Protein AF-A0A975BXM1-F1 (afdb_monomer)

Foldseek 3Di:
DDDDDDDDDDDPVVLVVLVVQCVVVVPPDSVRSVVVVVVCVVPPDPVVVPDPPVVVVVVVVVCVVVVVDDDDPDPVRVVVVVVD

Nearest PDB structures (foldseek):
  7vp5-assembly1_B  TM=8.115E-01  e=3.527E+00  Arabidopsis thaliana
  5zkt-assembly1_A  TM=8.154E-01  e=3.789E+00  Oryza sativa Japonica Group
  7vp5-assembly1_A  TM=7.761E-01  e=4.071E+00  Arabidopsis thaliana
  1mnt-assembly1_B  TM=4.956E-01  e=3.283E+00  Lederbergvirus P22

pLDDT: mean 89.22, std 7.28, range [50.34, 96.25]

Radius of gyration: 19.45 Å; Cα contacts (8 Å, |Δi|>4): 21; chains: 1; bounding box: 47×25×48 Å

Secondary structure (DSSP, 8-state):
-PPPPP-----HHHHHHHHHHHHHTT-SSHHHHHHHHHHHHHHS-HHHHT--HHHHHHHHHHHHHTT-----SSHHHHHHHHT-

Mean predicted aligned error: 8.73 Å

Solvent-accessible surface area (backbone atoms only — not comparable to full-atom values): 5349 Å² total; per-residue (Å²): 134,88,85,81,86,86,86,83,89,76,54,70,70,57,52,53,52,45,52,52,52,14,61,77,69,68,42,94,40,69,67,57,31,51,52,51,52,50,53,48,60,73,68,48,59,71,76,61,76,77,48,60,60,68,59,53,49,51,52,49,53,50,38,50,73,72,63,67,67,87,86,64,97,44,74,67,57,47,55,56,57,78,70,109

Sequence (84 aa):
MGTCVLKISLSDDMLEEIDKHKQLRQKQSIEEAVVDLIDYALKFPQYFTNFDWKKAEHEADHEISFGKTESFDMAEDFIADLKK

Organism: NCBI:txid45655

Structure (mmCIF, N/CA/C/O backbone):
data_AF-A0A975BXM1-F1
#
_entry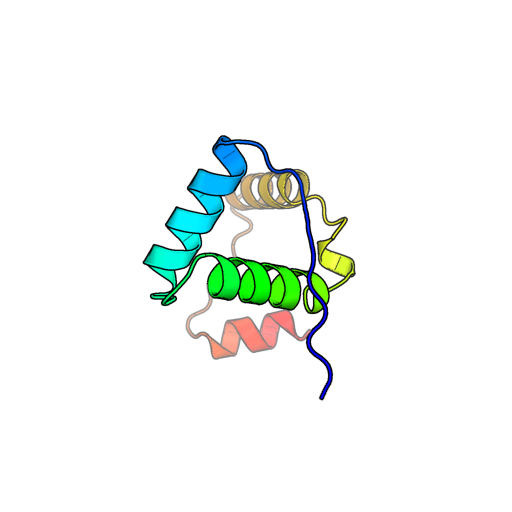.id   AF-A0A975BXM1-F1
#
loop_
_atom_site.group_PDB
_atom_site.id
_atom_site.type_symbol
_atom_site.label_atom_id
_atom_site.label_alt_id
_atom_site.label_comp_id
_atom_site.label_asym_id
_atom_site.label_entity_id
_atom_site.label_seq_id
_atom_site.pdbx_PDB_ins_code
_atom_site.Cartn_x
_atom_site.Cartn_y
_atom_site.Cartn_z
_atom_site.occupancy
_atom_site.B_iso_or_equiv
_atom_site.auth_seq_id
_atom_site.auth_comp_id
_atom_site.auth_asym_id
_atom_site.auth_atom_id
_atom_site.pdbx_PDB_model_num
ATOM 1 N N . MET A 1 1 ? -24.378 -13.171 8.751 1.00 50.34 1 MET A N 1
ATOM 2 C CA . MET A 1 1 ? -22.902 -13.235 8.811 1.00 50.34 1 MET A CA 1
ATOM 3 C C . MET A 1 1 ? -22.483 -12.667 10.154 1.00 50.34 1 MET A C 1
ATOM 5 O O . MET A 1 1 ? -23.045 -11.652 10.543 1.00 50.34 1 MET A O 1
ATOM 9 N N . GLY A 1 2 ? -21.619 -13.357 10.898 1.00 67.25 2 GLY A N 1
ATOM 10 C CA . GLY A 1 2 ? -21.188 -12.894 12.220 1.00 67.25 2 GLY A CA 1
ATOM 11 C C . GLY A 1 2 ? -20.187 -11.749 12.097 1.00 67.25 2 GLY A C 1
ATOM 12 O O . GLY A 1 2 ? -19.276 -11.818 11.279 1.00 67.25 2 GLY A O 1
ATOM 13 N N . THR A 1 3 ? -20.362 -10.699 12.893 1.00 75.94 3 THR A N 1
ATOM 14 C CA . THR A 1 3 ? -19.376 -9.626 13.051 1.00 75.94 3 THR A CA 1
ATOM 15 C C . THR A 1 3 ? -18.366 -10.029 14.122 1.00 75.94 3 THR A C 1
ATOM 17 O O . THR A 1 3 ? -18.746 -10.230 15.276 1.00 75.94 3 THR A O 1
ATOM 20 N N . CYS A 1 4 ? -17.089 -10.138 13.757 1.00 80.56 4 CYS A N 1
ATOM 21 C CA . CYS A 1 4 ? -15.989 -10.279 14.712 1.00 80.56 4 CYS A CA 1
ATOM 22 C C . CYS A 1 4 ? -15.421 -8.898 15.054 1.00 80.56 4 CYS A C 1
ATOM 24 O O . CYS A 1 4 ? -15.239 -8.068 14.167 1.00 80.56 4 CYS A O 1
ATOM 26 N N . VAL A 1 5 ? -15.125 -8.660 16.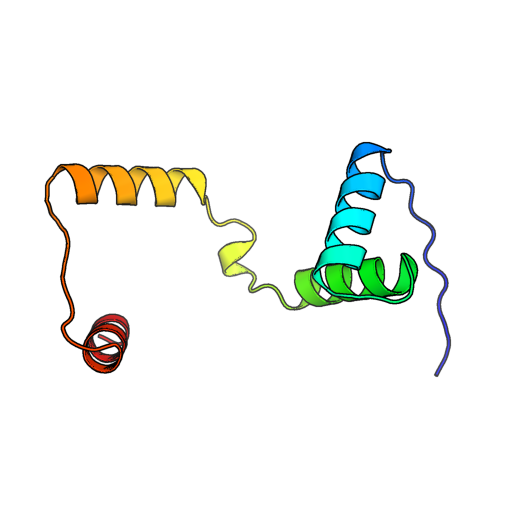334 1.00 87.00 5 VAL A N 1
ATOM 27 C CA . VAL A 1 5 ? -14.494 -7.417 16.802 1.00 87.00 5 VAL A CA 1
ATOM 28 C C . VAL A 1 5 ? -12.995 -7.650 16.948 1.00 87.00 5 VAL A C 1
ATOM 30 O O . VAL A 1 5 ? -12.577 -8.507 17.726 1.00 87.00 5 VAL A O 1
ATOM 33 N N . LEU A 1 6 ? -12.193 -6.873 16.223 1.00 87.06 6 LEU A N 1
ATOM 34 C CA . LEU A 1 6 ? -10.739 -6.853 16.351 1.00 87.06 6 LEU A CA 1
ATOM 35 C C . LEU A 1 6 ? -10.326 -5.696 17.270 1.00 87.06 6 LEU A C 1
ATOM 37 O O . LEU A 1 6 ? -10.741 -4.559 17.062 1.00 87.06 6 LEU A O 1
ATOM 41 N N . LYS A 1 7 ? -9.500 -5.982 18.280 1.00 92.75 7 LYS A N 1
ATOM 42 C CA . LYS A 1 7 ? -8.834 -4.963 19.102 1.00 92.75 7 LYS A CA 1
ATOM 43 C C . LYS A 1 7 ? -7.338 -5.021 18.835 1.00 92.75 7 LYS A C 1
ATOM 45 O O . LYS A 1 7 ? -6.744 -6.089 18.956 1.00 92.75 7 LYS A O 1
ATOM 50 N N . ILE A 1 8 ? -6.753 -3.880 18.497 1.00 89.19 8 ILE A N 1
ATOM 51 C CA . ILE A 1 8 ? -5.325 -3.719 18.217 1.00 89.19 8 ILE A CA 1
ATOM 52 C C . ILE A 1 8 ? -4.802 -2.490 18.951 1.00 89.19 8 ILE A C 1
ATOM 54 O O . ILE A 1 8 ? -5.533 -1.519 19.137 1.00 89.19 8 ILE A O 1
ATOM 58 N N . SER A 1 9 ? -3.539 -2.546 19.357 1.00 93.62 9 SER A N 1
ATOM 59 C CA . SER A 1 9 ? -2.808 -1.384 19.855 1.00 93.62 9 SER A CA 1
ATOM 60 C C . SER A 1 9 ? -1.986 -0.817 18.706 1.00 93.62 9 SER A C 1
ATOM 62 O O . SER A 1 9 ? -1.226 -1.553 18.080 1.00 93.62 9 SER A O 1
ATOM 64 N N . LEU A 1 10 ? -2.146 0.473 18.430 1.00 92.44 10 LEU A N 1
ATOM 65 C CA . LEU A 1 10 ? -1.424 1.202 17.389 1.00 92.44 10 LEU A CA 1
ATOM 66 C C . LEU A 1 10 ? -0.681 2.375 18.029 1.00 92.44 10 LEU A C 1
ATOM 68 O O . LEU A 1 10 ? -1.116 2.882 19.062 1.00 92.44 10 LEU A O 1
ATOM 72 N N . SER A 1 11 ? 0.438 2.782 17.433 1.00 96.00 11 SER A N 1
ATOM 73 C CA . SER A 1 11 ? 1.084 4.048 17.786 1.00 96.00 11 SER A CA 1
ATOM 74 C C . SER A 1 11 ? 0.275 5.231 17.251 1.00 96.00 11 SER A C 1
ATOM 76 O O . SER A 1 11 ? -0.491 5.080 16.296 1.00 96.00 11 SER A O 1
ATOM 78 N N . ASP A 1 12 ? 0.489 6.412 17.831 1.00 94.75 12 ASP A N 1
ATOM 79 C CA . ASP A 1 12 ? -0.157 7.650 17.382 1.00 94.75 12 ASP A CA 1
ATOM 80 C C . ASP A 1 12 ? 0.180 7.956 15.913 1.00 94.75 12 ASP A C 1
ATOM 82 O O . ASP A 1 12 ? -0.724 8.223 15.126 1.00 94.75 12 ASP A O 1
ATOM 86 N N . ASP A 1 13 ? 1.439 7.762 15.502 1.00 96.25 13 ASP A N 1
ATOM 87 C CA . ASP A 1 13 ? 1.873 7.910 14.104 1.00 96.25 13 ASP A CA 1
ATOM 88 C C . ASP A 1 13 ? 1.046 7.040 13.139 1.00 96.25 13 ASP A C 1
ATOM 90 O O . ASP A 1 13 ? 0.660 7.472 12.056 1.00 96.25 13 ASP A O 1
ATOM 94 N N . MET A 1 14 ? 0.730 5.801 13.534 1.00 94.06 14 MET A N 1
ATOM 95 C CA . MET A 1 14 ? -0.072 4.901 12.700 1.00 94.06 14 MET A CA 1
ATOM 96 C C . MET A 1 14 ? -1.533 5.350 12.637 1.00 94.06 14 MET A C 1
ATOM 98 O O . MET A 1 14 ? -2.174 5.187 11.600 1.00 94.06 14 MET A O 1
ATOM 102 N N . LEU A 1 15 ? -2.069 5.925 13.718 1.00 94.88 15 LEU A N 1
ATOM 103 C CA . LEU A 1 15 ? -3.411 6.507 13.712 1.00 94.88 15 LEU A CA 1
ATOM 104 C C . LEU A 1 15 ? -3.486 7.724 12.783 1.00 94.88 15 LEU A C 1
ATOM 106 O O . LEU A 1 15 ? -4.466 7.854 12.049 1.00 94.88 15 LEU A O 1
A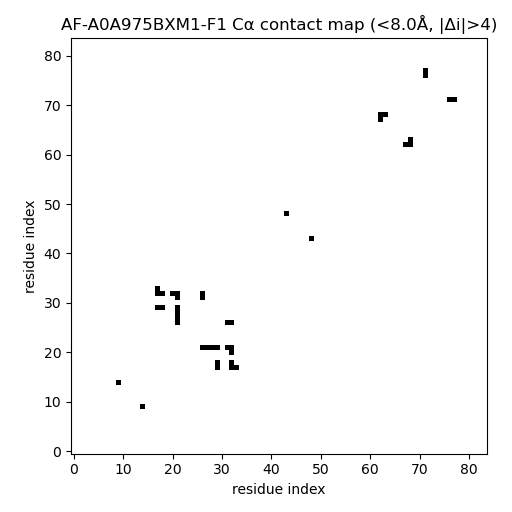TOM 110 N N . GLU A 1 16 ? -2.452 8.568 12.761 1.00 95.69 16 GLU A N 1
ATOM 111 C CA . GLU A 1 16 ? -2.368 9.696 11.828 1.00 95.69 16 GLU A CA 1
ATOM 112 C C . GLU A 1 16 ? -2.351 9.233 10.367 1.00 95.69 16 GLU A C 1
ATOM 114 O O . GLU A 1 16 ? -3.082 9.776 9.538 1.00 95.69 16 GLU A O 1
ATOM 119 N N . GLU A 1 17 ? -1.572 8.201 10.037 1.00 95.50 17 GLU A N 1
ATOM 120 C CA . GLU A 1 17 ? -1.536 7.645 8.678 1.00 95.50 17 GLU A CA 1
ATOM 121 C C . GLU A 1 17 ? -2.876 7.018 8.262 1.00 95.50 17 GLU A C 1
ATOM 123 O O . GLU A 1 17 ? -3.321 7.186 7.123 1.00 95.50 17 GLU A O 1
ATOM 128 N N . ILE A 1 18 ? -3.575 6.351 9.187 1.00 95.69 18 ILE A N 1
ATOM 129 C CA . ILE A 1 18 ? -4.920 5.823 8.924 1.00 95.69 18 ILE A CA 1
ATOM 130 C C . ILE A 1 18 ? -5.913 6.964 8.665 1.00 95.69 18 ILE A C 1
ATOM 132 O O . ILE A 1 18 ? -6.739 6.850 7.754 1.00 95.69 18 ILE A O 1
ATOM 136 N N . ASP A 1 19 ? -5.838 8.071 9.410 1.00 95.19 19 ASP A N 1
ATOM 137 C CA . ASP A 1 19 ? -6.711 9.225 9.171 1.00 95.19 19 ASP A CA 1
ATOM 138 C C . ASP A 1 19 ? -6.403 9.904 7.827 1.00 95.19 19 ASP A C 1
ATOM 140 O O . ASP A 1 19 ? -7.322 10.213 7.065 1.00 95.19 19 ASP A O 1
ATOM 144 N N . LYS A 1 20 ? -5.123 10.031 7.452 1.00 95.56 20 LYS A N 1
ATOM 145 C CA . LYS A 1 20 ? -4.735 10.496 6.108 1.00 95.56 20 LYS A CA 1
ATOM 146 C C . LYS A 1 20 ? -5.317 9.597 5.017 1.00 95.56 20 LYS A C 1
ATOM 148 O O . LYS A 1 20 ? -5.913 10.101 4.064 1.00 95.56 20 LYS A O 1
ATOM 153 N N . HIS A 1 21 ? -5.209 8.272 5.158 1.00 93.94 21 HIS A N 1
ATOM 154 C CA . HIS A 1 21 ? -5.790 7.321 4.201 1.00 93.94 21 HIS A CA 1
ATOM 155 C C . HIS A 1 21 ? -7.312 7.464 4.105 1.00 93.94 21 HIS A C 1
ATOM 157 O O . HIS A 1 21 ? -7.863 7.509 3.001 1.00 93.94 21 HIS A O 1
ATOM 163 N N . LYS A 1 22 ? -7.993 7.604 5.250 1.00 96.06 22 LYS A N 1
ATOM 164 C CA . LYS A 1 22 ? -9.438 7.859 5.325 1.00 96.06 22 LYS A CA 1
ATOM 165 C C . LYS A 1 22 ? -9.819 9.101 4.516 1.00 96.06 22 LYS A C 1
ATOM 167 O O . LYS A 1 22 ? -10.756 9.030 3.721 1.00 96.06 22 LYS A O 1
ATOM 172 N N . GLN A 1 23 ? -9.094 10.210 4.680 1.00 94.88 23 GLN A N 1
ATOM 173 C CA . GLN A 1 23 ? -9.344 11.459 3.953 1.00 94.88 23 GLN A CA 1
ATOM 174 C C . GLN A 1 23 ? -9.104 11.301 2.443 1.00 94.88 23 GLN A C 1
ATOM 176 O O . GLN A 1 23 ? -9.975 11.644 1.642 1.00 94.88 23 GLN A O 1
ATOM 181 N N . LEU A 1 24 ? -7.967 10.718 2.046 1.00 93.69 24 LEU A N 1
ATOM 182 C CA . LEU A 1 24 ? -7.596 10.514 0.638 1.00 93.69 24 LEU A CA 1
ATOM 183 C C . LEU A 1 24 ? -8.587 9.619 -0.114 1.00 93.69 24 LEU A C 1
ATOM 185 O O . LEU A 1 24 ? -8.888 9.854 -1.283 1.00 93.69 24 LEU A O 1
ATOM 189 N N . ARG A 1 25 ? -9.101 8.585 0.557 1.00 91.88 25 ARG A N 1
ATOM 190 C CA . ARG A 1 25 ? -10.071 7.633 0.000 1.00 91.88 25 ARG A CA 1
ATOM 191 C C . ARG A 1 25 ? -11.528 7.997 0.296 1.00 91.88 25 ARG A C 1
ATOM 193 O O . ARG A 1 25 ? -12.409 7.221 -0.066 1.00 91.88 25 ARG A O 1
ATOM 200 N N . GLN A 1 26 ? -11.777 9.140 0.941 1.00 94.00 26 GLN A N 1
ATOM 201 C CA . GLN A 1 26 ? -13.109 9.627 1.323 1.00 94.00 26 GLN A CA 1
ATOM 202 C C . GLN A 1 26 ? -13.939 8.586 2.102 1.00 94.00 26 GLN A C 1
ATOM 204 O O . GLN A 1 26 ? -15.137 8.420 1.871 1.00 94.00 26 GLN A O 1
ATOM 209 N N . LYS A 1 27 ? -13.296 7.851 3.017 1.00 93.31 27 LYS A N 1
ATOM 210 C CA . LYS A 1 27 ? -13.963 6.854 3.870 1.00 93.31 27 LYS A CA 1
ATOM 211 C C . LYS A 1 27 ? -14.737 7.543 4.995 1.00 93.31 27 LYS A C 1
ATOM 213 O O . LYS A 1 27 ? -14.323 8.589 5.501 1.00 93.31 27 LYS A O 1
ATOM 218 N N . GLN A 1 28 ? -15.851 6.951 5.417 1.00 92.50 28 GLN A N 1
ATOM 219 C CA . GLN A 1 28 ? -16.748 7.577 6.391 1.00 92.50 28 GLN A CA 1
ATOM 220 C C . GLN A 1 28 ? -16.217 7.444 7.822 1.00 92.50 28 GLN A C 1
ATOM 222 O O . GLN A 1 28 ? -16.423 8.339 8.646 1.00 92.50 28 GLN A O 1
ATOM 227 N N . SER A 1 29 ? -15.461 6.382 8.115 1.00 93.94 29 SER A N 1
ATOM 228 C CA . SER A 1 29 ? -14.926 6.122 9.453 1.00 93.94 29 SER A CA 1
ATOM 229 C C . SER A 1 29 ? -13.489 5.585 9.445 1.00 93.94 29 SER A C 1
ATOM 231 O O . SER A 1 29 ? -12.948 5.211 8.403 1.00 93.94 29 SER A O 1
ATOM 233 N N . ILE A 1 30 ? -12.854 5.579 10.624 1.00 91.69 30 ILE A N 1
ATOM 234 C CA . ILE A 1 30 ? -11.522 4.982 10.815 1.00 91.69 30 ILE A CA 1
ATOM 235 C C . ILE A 1 30 ? -11.604 3.466 10.619 1.00 91.69 30 ILE A C 1
ATOM 237 O O . ILE A 1 30 ? -10.728 2.878 9.999 1.00 91.69 30 ILE A O 1
ATOM 241 N N . GLU A 1 31 ? -12.675 2.830 11.090 1.00 92.06 31 GLU A N 1
ATOM 242 C CA . GLU A 1 31 ? -12.910 1.395 10.936 1.00 92.06 31 GLU A CA 1
ATOM 243 C C . GLU A 1 31 ? -12.996 0.996 9.462 1.00 92.06 31 GLU A C 1
ATOM 245 O O . GLU A 1 31 ? -12.373 0.015 9.063 1.00 92.06 31 GLU A O 1
ATOM 250 N N . GLU A 1 32 ? -13.703 1.772 8.634 1.00 93.38 32 GLU A N 1
ATOM 251 C CA . GLU A 1 32 ? -13.735 1.543 7.186 1.00 93.38 32 GLU A CA 1
ATOM 252 C C . GLU A 1 32 ? -12.349 1.671 6.552 1.00 93.38 32 GLU A C 1
ATOM 254 O O . GLU A 1 32 ? -11.993 0.867 5.691 1.00 93.38 32 GLU A O 1
ATOM 259 N N . ALA A 1 33 ? -11.553 2.655 6.980 1.00 94.56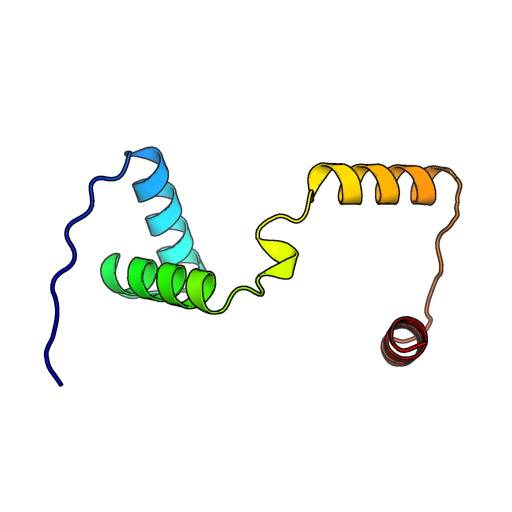 33 ALA A N 1
ATOM 260 C CA . ALA A 1 33 ? -10.184 2.825 6.504 1.00 94.56 33 ALA A CA 1
ATOM 261 C C . ALA A 1 33 ? -9.280 1.656 6.933 1.00 94.56 33 ALA A C 1
ATOM 263 O O . ALA A 1 33 ? -8.513 1.150 6.120 1.00 94.56 33 ALA A O 1
ATOM 264 N N . VAL A 1 34 ? -9.411 1.171 8.171 1.00 94.12 34 VAL A N 1
ATOM 265 C CA . VAL A 1 34 ? -8.671 0.001 8.670 1.00 94.12 34 VAL A CA 1
ATOM 266 C C . VAL A 1 34 ? -9.055 -1.261 7.902 1.00 94.12 34 VAL A C 1
ATOM 268 O O . VAL A 1 34 ? -8.175 -2.015 7.497 1.00 94.12 34 VAL A O 1
ATOM 271 N N . VAL A 1 35 ? -10.348 -1.494 7.659 1.00 93.25 35 VAL A N 1
ATOM 272 C CA . VAL A 1 35 ? -10.808 -2.645 6.867 1.00 93.25 35 VAL A CA 1
ATOM 273 C C . VAL A 1 35 ? -10.268 -2.575 5.437 1.00 93.25 35 VAL A C 1
ATOM 275 O O . VAL A 1 35 ? -9.794 -3.587 4.929 1.00 93.25 35 VAL A O 1
ATOM 278 N N . ASP A 1 36 ? -10.286 -1.396 4.810 1.00 93.31 36 ASP A N 1
ATOM 279 C CA . ASP A 1 36 ? -9.736 -1.167 3.466 1.00 93.31 36 ASP A CA 1
ATOM 280 C C . ASP A 1 36 ? -8.228 -1.458 3.404 1.00 93.31 36 ASP A C 1
ATOM 282 O O . ASP A 1 36 ? -7.766 -2.147 2.497 1.00 93.31 36 ASP A O 1
ATOM 286 N N . LEU A 1 37 ? -7.464 -1.003 4.402 1.00 93.19 37 LEU A N 1
ATOM 287 C CA . LEU A 1 37 ? -6.025 -1.260 4.503 1.00 93.19 37 LEU A CA 1
ATOM 288 C C . LEU A 1 37 ? -5.714 -2.746 4.726 1.00 93.19 37 LEU A C 1
ATOM 290 O O . LEU A 1 37 ? -4.794 -3.278 4.105 1.00 93.19 37 LEU A O 1
ATOM 294 N N . ILE A 1 38 ? -6.480 -3.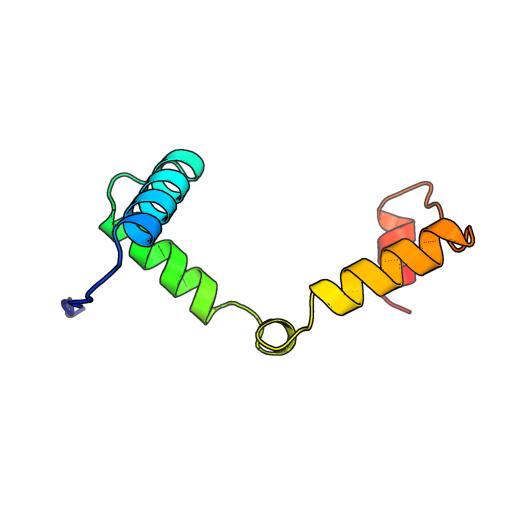431 5.581 1.00 92.06 38 ILE A N 1
ATOM 295 C CA . ILE A 1 38 ? -6.323 -4.873 5.812 1.00 92.06 38 ILE A CA 1
ATOM 296 C C . ILE A 1 38 ? -6.660 -5.656 4.539 1.00 92.06 38 ILE A C 1
ATOM 298 O O . ILE A 1 38 ? -5.902 -6.543 4.154 1.00 92.06 38 ILE A O 1
ATOM 302 N N . ASP A 1 39 ? -7.764 -5.328 3.864 1.00 92.69 39 ASP A N 1
ATOM 303 C CA . ASP A 1 39 ? -8.154 -5.971 2.606 1.00 92.69 39 ASP A CA 1
ATOM 304 C C . ASP A 1 39 ? -7.090 -5.764 1.519 1.00 92.69 39 ASP A C 1
ATOM 306 O O . ASP A 1 39 ? -6.703 -6.717 0.839 1.00 92.69 39 ASP A O 1
ATOM 310 N N . TYR A 1 40 ? -6.548 -4.547 1.414 1.00 89.94 40 TYR A N 1
ATOM 311 C CA . TYR A 1 40 ? -5.434 -4.248 0.520 1.00 89.94 40 TYR A CA 1
ATOM 312 C C . TYR A 1 40 ? -4.201 -5.096 0.846 1.00 89.94 40 TYR A C 1
ATOM 314 O O . TYR A 1 40 ? -3.648 -5.736 -0.046 1.00 89.94 40 TYR A O 1
ATOM 322 N N . ALA A 1 41 ? -3.799 -5.163 2.119 1.00 88.56 41 ALA A N 1
ATO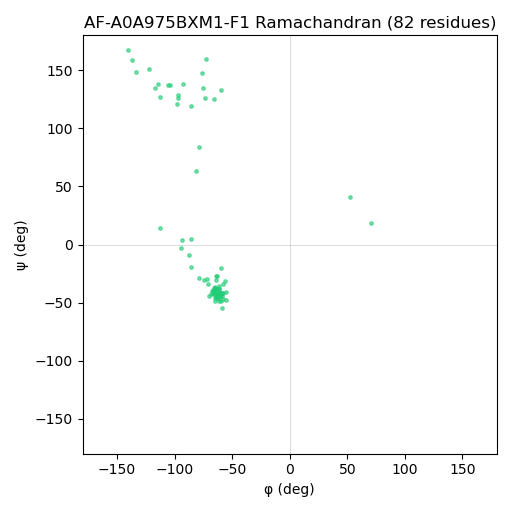M 323 C CA . ALA A 1 41 ? -2.648 -5.950 2.551 1.00 88.56 41 ALA A CA 1
ATOM 324 C C . ALA A 1 41 ? -2.823 -7.454 2.273 1.00 88.56 41 ALA A C 1
ATOM 326 O O . ALA A 1 41 ? -1.873 -8.116 1.863 1.00 88.56 41 ALA A O 1
ATOM 327 N N . LEU A 1 42 ? -4.035 -7.993 2.445 1.00 88.81 42 LEU A N 1
ATOM 328 C CA . LEU A 1 42 ? -4.340 -9.403 2.174 1.00 88.81 42 LEU A CA 1
ATOM 329 C C . LEU A 1 42 ? -4.372 -9.738 0.678 1.00 88.81 42 LEU A C 1
ATOM 331 O O . LEU A 1 42 ? -4.083 -10.872 0.298 1.00 88.81 42 LEU A O 1
ATOM 335 N N . LYS A 1 43 ? -4.731 -8.770 -0.169 1.00 89.12 43 LYS A N 1
ATOM 336 C CA . LYS A 1 43 ? -4.729 -8.911 -1.634 1.00 89.12 43 LYS A CA 1
ATOM 337 C C . LYS A 1 43 ? -3.386 -8.564 -2.263 1.00 89.12 43 LYS A C 1
ATOM 339 O O . LYS A 1 43 ? -3.203 -8.791 -3.459 1.00 89.12 43 LYS A O 1
ATOM 344 N N . PHE A 1 44 ? -2.462 -8.009 -1.483 1.00 84.56 44 PHE A N 1
ATOM 345 C CA . PHE A 1 44 ? -1.162 -7.610 -1.979 1.00 84.56 44 PHE A CA 1
ATOM 346 C C . PHE A 1 44 ? -0.363 -8.849 -2.412 1.00 84.56 44 PHE A C 1
ATOM 348 O O . PHE A 1 44 ? -0.210 -9.789 -1.626 1.00 84.56 44 PHE A O 1
ATOM 355 N N . PRO A 1 45 ? 0.137 -8.899 -3.658 1.00 85.12 45 PRO A N 1
ATOM 356 C CA . PRO A 1 45 ? 0.857 -10.068 -4.135 1.00 85.12 45 PRO A CA 1
ATOM 357 C C . PRO A 1 45 ? 2.101 -10.382 -3.294 1.00 85.12 45 PRO A C 1
ATOM 359 O O . PRO A 1 45 ? 2.932 -9.509 -3.049 1.00 85.12 45 PRO A O 1
ATOM 362 N N . GLN A 1 46 ? 2.273 -11.655 -2.917 1.00 79.75 46 GLN A N 1
ATOM 363 C CA . GLN A 1 46 ? 3.371 -12.102 -2.043 1.00 79.75 46 GLN A CA 1
ATOM 364 C C . GLN A 1 46 ? 4.765 -11.741 -2.565 1.00 79.75 46 GLN A C 1
ATOM 366 O O . GLN A 1 46 ? 5.678 -11.505 -1.775 1.00 79.75 46 GLN A O 1
ATOM 371 N N . TYR A 1 47 ? 4.937 -11.685 -3.889 1.00 79.12 47 TYR A N 1
ATOM 372 C CA . TYR A 1 47 ? 6.220 -11.332 -4.491 1.00 79.12 47 TYR A CA 1
ATOM 373 C C . TYR A 1 47 ? 6.660 -9.907 -4.131 1.00 79.12 47 TYR A C 1
ATOM 375 O O . TYR A 1 47 ? 7.857 -9.658 -4.049 1.00 79.12 47 TYR A O 1
ATOM 383 N N . PHE A 1 48 ? 5.717 -8.999 -3.854 1.00 81.12 48 PHE A N 1
ATOM 384 C CA . PHE A 1 48 ? 6.016 -7.635 -3.430 1.00 81.12 48 PHE A CA 1
ATOM 385 C C . PHE A 1 48 ? 6.238 -7.490 -1.921 1.00 81.12 48 PHE A C 1
ATOM 387 O O . PHE A 1 48 ? 6.849 -6.514 -1.494 1.00 81.12 48 PHE A O 1
ATOM 394 N N . THR A 1 49 ? 5.770 -8.438 -1.103 1.00 77.56 49 THR A N 1
ATOM 395 C CA . THR A 1 49 ? 5.894 -8.374 0.365 1.00 77.56 49 THR A CA 1
ATOM 396 C C . THR A 1 49 ? 7.352 -8.358 0.824 1.00 77.56 49 THR A C 1
ATOM 398 O O . THR A 1 49 ? 7.683 -7.671 1.783 1.00 77.56 49 THR A O 1
ATOM 401 N N . ASN A 1 50 ? 8.223 -9.082 0.118 1.00 81.88 50 ASN A N 1
ATOM 402 C CA . ASN A 1 50 ? 9.661 -9.144 0.400 1.00 81.88 50 ASN A CA 1
ATOM 403 C C . ASN A 1 50 ? 10.499 -8.487 -0.701 1.00 81.88 50 ASN A C 1
ATOM 405 O O . ASN A 1 50 ? 11.701 -8.733 -0.793 1.00 81.88 50 ASN A O 1
ATOM 409 N N . PHE A 1 51 ? 9.864 -7.709 -1.575 1.00 85.12 51 PHE A N 1
ATOM 410 C CA . PHE A 1 51 ? 10.578 -7.041 -2.646 1.00 85.12 51 PHE A CA 1
ATOM 411 C C . PHE A 1 51 ? 11.376 -5.875 -2.069 1.00 85.12 51 PHE A C 1
ATOM 413 O O . PHE A 1 51 ? 10.832 -5.017 -1.371 1.00 85.12 51 PHE A O 1
ATOM 420 N N . ASP A 1 52 ? 12.676 -5.852 -2.346 1.00 88.56 52 ASP A N 1
ATOM 421 C CA . ASP A 1 52 ? 13.540 -4.762 -1.916 1.00 88.56 52 ASP A CA 1
ATOM 422 C C . ASP A 1 52 ? 13.358 -3.567 -2.854 1.00 88.56 52 ASP A C 1
ATOM 424 O O . ASP A 1 52 ? 14.097 -3.374 -3.821 1.00 88.56 52 ASP A O 1
ATOM 428 N N . TRP A 1 53 ? 12.334 -2.770 -2.560 1.00 88.19 53 TRP A N 1
ATOM 429 C CA . TRP A 1 53 ? 12.009 -1.565 -3.316 1.00 88.19 53 TRP A CA 1
ATOM 430 C C . TRP A 1 53 ? 13.162 -0.566 -3.353 1.00 88.19 53 TRP A C 1
ATOM 432 O O . TRP A 1 53 ? 13.360 0.072 -4.379 1.00 88.19 53 TRP A O 1
ATOM 442 N N . LYS A 1 54 ? 13.965 -0.472 -2.285 1.00 90.88 54 LYS A N 1
ATOM 443 C CA . LYS A 1 54 ? 15.119 0.437 -2.250 1.00 90.88 54 LYS A CA 1
ATOM 444 C C . LYS A 1 54 ? 16.204 -0.016 -3.213 1.00 90.88 54 LYS A C 1
ATOM 446 O O . LYS A 1 54 ? 16.785 0.809 -3.909 1.00 90.88 54 LYS A O 1
ATOM 451 N N . LYS A 1 55 ? 16.483 -1.322 -3.257 1.00 92.69 55 LYS A N 1
ATOM 452 C CA . LYS A 1 55 ? 17.433 -1.881 -4.221 1.00 92.69 55 LYS A CA 1
ATOM 453 C C . LYS A 1 55 ? 16.940 -1.689 -5.651 1.00 92.69 55 LYS A C 1
ATOM 455 O O . LYS A 1 55 ? 17.719 -1.250 -6.485 1.00 92.69 55 LYS A O 1
ATOM 460 N N . ALA A 1 56 ? 15.664 -1.972 -5.912 1.00 91.06 56 ALA A N 1
ATOM 461 C CA . ALA A 1 56 ? 15.077 -1.808 -7.238 1.00 91.06 56 ALA A CA 1
ATOM 462 C C . ALA A 1 56 ? 15.094 -0.345 -7.711 1.00 91.06 56 ALA A C 1
ATOM 464 O O . ALA A 1 56 ? 15.454 -0.079 -8.853 1.00 91.06 56 ALA A O 1
ATOM 465 N N . GLU A 1 57 ? 14.760 0.600 -6.829 1.00 91.62 57 GLU A N 1
ATOM 466 C CA . GLU A 1 57 ? 14.835 2.037 -7.110 1.00 91.62 57 GLU A CA 1
ATOM 467 C C . GLU A 1 57 ? 16.278 2.468 -7.394 1.00 91.62 57 GLU A C 1
ATOM 469 O O . GLU A 1 57 ? 16.544 3.109 -8.405 1.00 91.62 57 GLU A O 1
ATOM 474 N N . HIS A 1 58 ? 17.236 2.022 -6.576 1.00 94.75 58 HIS A N 1
ATOM 475 C CA . HIS A 1 58 ? 18.646 2.335 -6.791 1.00 94.75 58 HIS A CA 1
ATOM 476 C C . HIS A 1 58 ? 19.196 1.767 -8.108 1.00 94.75 58 HIS A C 1
ATOM 478 O O . HIS A 1 58 ? 19.968 2.433 -8.797 1.00 94.75 58 HIS A O 1
ATOM 484 N N . GLU A 1 59 ? 18.812 0.539 -8.465 1.00 93.69 59 GLU A N 1
ATOM 485 C CA . GLU A 1 59 ? 19.187 -0.080 -9.738 1.00 93.69 59 GLU A CA 1
ATOM 486 C C . GLU A 1 59 ? 18.590 0.685 -10.923 1.00 93.69 59 GLU A C 1
ATOM 488 O O . GLU A 1 59 ? 19.313 0.977 -11.877 1.00 93.69 59 GLU A O 1
ATOM 493 N N . ALA A 1 60 ? 17.316 1.076 -10.837 1.00 91.56 60 ALA A N 1
ATOM 494 C CA . ALA A 1 60 ? 16.658 1.876 -11.863 1.00 91.56 60 ALA A CA 1
ATOM 495 C C . ALA A 1 60 ? 17.334 3.246 -12.038 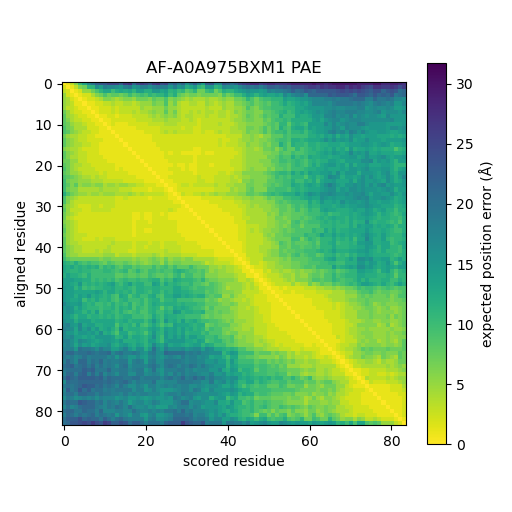1.00 91.56 60 ALA A C 1
ATOM 497 O O . ALA A 1 60 ? 17.697 3.609 -13.156 1.00 91.56 60 ALA A O 1
ATOM 498 N N . ASP A 1 61 ? 17.584 3.973 -10.946 1.00 93.31 61 ASP A N 1
ATOM 499 C CA . ASP A 1 61 ? 18.284 5.263 -10.971 1.00 93.31 61 ASP A CA 1
ATOM 500 C C . ASP A 1 61 ? 19.680 5.144 -11.588 1.00 93.31 61 ASP A C 1
ATOM 502 O O . ASP A 1 61 ? 20.097 5.983 -12.395 1.00 93.31 61 ASP A O 1
ATO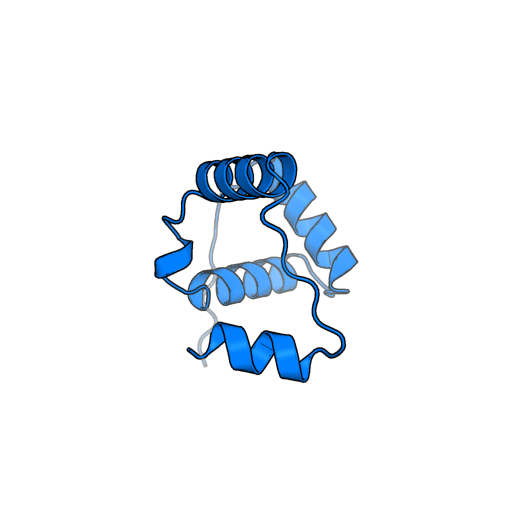M 506 N N . HIS A 1 62 ? 20.406 4.077 -11.241 1.00 94.25 62 HIS A N 1
ATOM 507 C CA . HIS A 1 62 ? 21.697 3.778 -11.838 1.00 94.25 62 HIS A CA 1
ATOM 508 C C . HIS A 1 62 ? 21.553 3.606 -13.356 1.00 94.25 62 HIS A C 1
ATOM 510 O O . HIS A 1 62 ? 22.217 4.319 -14.104 1.00 94.25 62 HIS A O 1
ATOM 516 N N . GLU A 1 63 ? 20.669 2.734 -13.844 1.00 92.12 63 GLU A N 1
ATOM 517 C CA . GLU A 1 63 ? 20.482 2.514 -15.287 1.00 92.12 63 GLU A CA 1
ATOM 518 C C . GLU A 1 63 ? 20.064 3.785 -16.044 1.00 92.12 63 GLU A C 1
ATOM 520 O O . GLU A 1 63 ? 20.635 4.085 -17.100 1.00 92.12 63 GLU A O 1
ATOM 525 N N . ILE A 1 64 ? 19.163 4.582 -15.462 1.00 90.81 64 ILE A N 1
ATOM 526 C CA . ILE A 1 64 ? 18.748 5.882 -16.003 1.00 90.81 64 ILE A CA 1
ATOM 527 C C . ILE A 1 64 ? 19.955 6.818 -16.138 1.00 90.81 64 ILE A C 1
ATOM 529 O O . ILE A 1 64 ? 20.130 7.450 -17.181 1.00 90.81 64 ILE A O 1
ATOM 533 N N . SER A 1 65 ? 20.832 6.879 -15.129 1.00 93.06 65 SER A N 1
ATOM 534 C CA . SER A 1 65 ? 22.033 7.728 -15.162 1.00 93.06 65 SER A CA 1
ATOM 535 C C . SER A 1 65 ? 23.039 7.332 -16.253 1.00 93.06 65 SER A C 1
ATOM 537 O O . SER A 1 65 ? 23.756 8.189 -16.770 1.00 93.06 65 SER A O 1
ATOM 539 N N . PHE A 1 66 ? 23.053 6.056 -16.656 1.00 91.31 66 PHE A N 1
ATOM 540 C CA . PHE A 1 66 ? 23.847 5.553 -17.784 1.00 91.31 66 PHE A CA 1
ATOM 541 C C . PHE A 1 66 ? 23.145 5.711 -19.141 1.00 91.31 66 PHE A C 1
ATOM 543 O O . PHE A 1 66 ? 23.671 5.254 -20.156 1.00 91.31 66 PHE A O 1
ATOM 550 N N . GLY A 1 67 ? 21.974 6.354 -19.178 1.00 89.94 67 GLY A N 1
ATOM 551 C CA . GLY A 1 67 ? 21.197 6.560 -20.398 1.00 89.94 67 GLY A CA 1
ATOM 552 C C . GLY A 1 67 ? 20.569 5.279 -20.944 1.00 89.94 67 GLY A C 1
ATOM 553 O O . GLY A 1 67 ? 20.198 5.241 -22.115 1.00 89.94 67 GLY A O 1
ATOM 554 N N . LYS A 1 68 ? 20.451 4.226 -20.123 1.00 86.75 68 LYS A N 1
ATOM 555 C CA . LYS A 1 68 ? 19.722 3.003 -20.480 1.00 86.75 68 LYS A CA 1
ATOM 556 C C . LYS A 1 68 ? 18.225 3.206 -20.262 1.00 86.75 68 LYS A C 1
ATOM 558 O O . LYS A 1 68 ? 17.609 2.576 -19.408 1.00 86.75 68 LYS A O 1
ATOM 563 N N . THR A 1 69 ? 17.654 4.137 -21.007 1.00 86.38 69 THR A N 1
ATOM 564 C CA . THR A 1 69 ? 16.223 4.415 -20.986 1.00 86.38 69 THR A CA 1
ATOM 565 C C . THR A 1 69 ? 15.624 4.073 -22.338 1.00 86.38 69 THR A C 1
ATOM 567 O O . THR A 1 69 ? 16.201 4.371 -23.383 1.00 86.38 69 THR A O 1
ATOM 570 N N . GLU A 1 70 ? 14.454 3.444 -22.317 1.00 86.06 70 GLU A N 1
ATOM 571 C CA . GLU A 1 70 ? 13.650 3.228 -23.514 1.00 86.06 70 GLU A CA 1
ATOM 572 C C . GLU A 1 70 ? 12.474 4.199 -23.516 1.00 86.06 70 GLU A C 1
ATOM 574 O O . GLU A 1 70 ? 11.838 4.452 -22.490 1.00 86.06 70 GLU A O 1
ATOM 579 N N . SER A 1 71 ? 12.211 4.779 -24.682 1.00 87.00 71 SER A N 1
ATOM 580 C CA . SER A 1 71 ? 11.053 5.630 -24.921 1.00 87.00 71 SER A CA 1
ATOM 581 C C . SER A 1 71 ? 10.039 4.873 -25.758 1.00 87.00 71 SER A C 1
ATOM 583 O O . SER A 1 71 ? 10.400 4.252 -26.757 1.00 87.00 71 SER A O 1
ATOM 585 N N . PHE A 1 72 ? 8.773 4.996 -25.386 1.00 90.3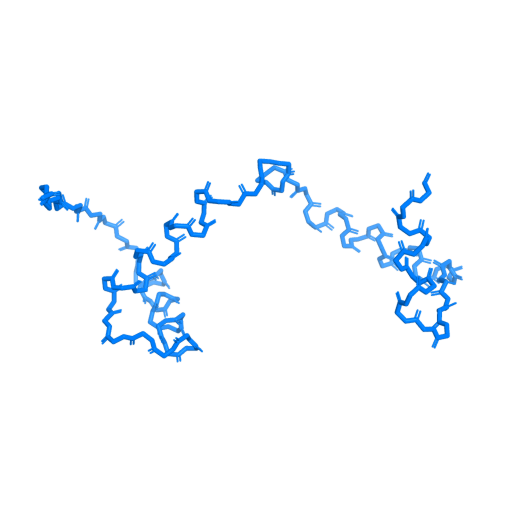8 72 PHE A N 1
ATOM 586 C CA . PHE A 1 72 ? 7.657 4.407 -26.108 1.00 90.38 72 PHE A CA 1
ATOM 587 C C . PHE A 1 72 ? 6.767 5.529 -26.628 1.00 90.38 72 PHE A C 1
ATOM 589 O O . PHE A 1 72 ? 6.469 6.473 -25.892 1.00 90.38 72 PHE A O 1
ATOM 596 N N . ASP A 1 73 ? 6.352 5.424 -27.887 1.00 89.44 73 ASP A N 1
ATOM 597 C CA . ASP A 1 73 ? 5.476 6.416 -28.511 1.00 89.44 73 ASP A CA 1
ATOM 598 C C . ASP A 1 73 ? 4.035 6.275 -28.000 1.00 89.44 73 ASP A C 1
ATOM 600 O O . ASP A 1 73 ? 3.308 7.266 -27.888 1.00 89.44 73 ASP A O 1
ATOM 604 N N . MET A 1 74 ? 3.625 5.049 -27.647 1.00 92.75 74 MET A N 1
ATOM 605 C CA . MET A 1 74 ? 2.301 4.743 -27.109 1.00 92.75 74 MET A CA 1
ATOM 606 C C . MET A 1 74 ? 2.357 3.761 -25.931 1.00 92.75 74 MET A C 1
ATOM 608 O O . MET A 1 74 ? 3.301 2.988 -25.759 1.00 92.75 74 MET A O 1
ATOM 612 N N . ALA A 1 75 ? 1.300 3.761 -25.114 1.00 87.31 75 ALA A N 1
ATOM 613 C CA . ALA A 1 75 ? 1.178 2.840 -23.984 1.00 87.31 75 ALA A CA 1
ATOM 614 C C . ALA A 1 75 ? 1.104 1.371 -24.441 1.00 87.31 75 ALA A C 1
ATOM 616 O O . ALA A 1 75 ? 1.566 0.474 -23.738 1.00 87.31 75 ALA A O 1
ATOM 617 N N . GLU A 1 76 ? 0.547 1.116 -25.625 1.00 92.12 76 GLU A N 1
ATOM 618 C CA . GLU A 1 76 ? 0.471 -0.205 -26.242 1.00 92.12 76 GLU A CA 1
ATOM 619 C C . GLU A 1 76 ? 1.860 -0.779 -26.548 1.00 92.12 76 GLU A C 1
ATOM 621 O O . GLU A 1 76 ? 2.080 -1.971 -26.323 1.00 92.12 76 GLU A O 1
ATOM 626 N N . ASP A 1 77 ? 2.796 0.064 -26.995 1.00 89.31 77 ASP A N 1
ATOM 627 C CA . ASP A 1 77 ? 4.171 -0.337 -27.313 1.00 89.31 77 ASP A CA 1
ATOM 628 C C . ASP A 1 77 ? 4.911 -0.771 -26.044 1.00 89.31 77 ASP A C 1
ATOM 630 O O . ASP A 1 77 ? 5.553 -1.821 -26.015 1.00 89.31 77 ASP A O 1
ATOM 634 N N . PHE A 1 78 ? 4.725 -0.017 -24.959 1.00 87.50 78 PHE A N 1
ATOM 635 C CA . PHE A 1 78 ? 5.259 -0.357 -23.642 1.00 87.50 78 PHE A CA 1
ATOM 636 C C . PHE A 1 78 ? 4.693 -1.684 -23.112 1.00 87.50 78 PHE A C 1
ATOM 638 O O . PHE A 1 78 ? 5.433 -2.550 -22.647 1.00 87.50 78 PHE A O 1
ATOM 645 N N . ILE A 1 79 ? 3.373 -1.886 -23.210 1.00 88.56 79 ILE A N 1
ATOM 646 C CA . ILE A 1 79 ? 2.727 -3.128 -22.753 1.00 88.56 79 ILE A CA 1
ATOM 647 C C . ILE A 1 79 ? 3.192 -4.334 -23.577 1.00 88.56 79 ILE A C 1
ATOM 649 O O . ILE A 1 79 ? 3.303 -5.435 -23.033 1.00 88.56 79 ILE A O 1
ATOM 653 N N . ALA A 1 80 ? 3.413 -4.163 -24.882 1.00 89.56 80 ALA A N 1
ATOM 654 C CA . ALA A 1 80 ? 3.923 -5.224 -25.740 1.00 89.56 80 ALA A CA 1
ATOM 655 C C . ALA A 1 80 ? 5.354 -5.620 -25.358 1.00 89.56 80 ALA A C 1
ATOM 657 O O . ALA A 1 80 ? 5.672 -6.809 -25.377 1.00 89.56 80 ALA A O 1
ATOM 658 N N . ASP A 1 81 ? 6.187 -4.651 -24.978 1.00 87.56 81 ASP A N 1
ATOM 659 C CA . ASP A 1 81 ? 7.557 -4.911 -24.551 1.00 87.56 81 ASP A CA 1
ATOM 660 C C . ASP A 1 81 ? 7.628 -5.629 -23.193 1.00 87.56 81 ASP A C 1
ATOM 662 O O . ASP A 1 81 ? 8.274 -6.667 -23.088 1.00 87.56 81 ASP A O 1
ATOM 666 N N . LEU A 1 82 ? 6.829 -5.200 -22.207 1.00 83.94 82 LEU A N 1
ATOM 667 C CA . LEU A 1 82 ? 6.728 -5.859 -20.892 1.00 83.94 82 LEU A CA 1
ATOM 668 C C . LEU A 1 82 ? 6.272 -7.329 -20.939 1.00 83.94 82 LEU A C 1
ATOM 670 O O . LEU A 1 82 ? 6.421 -8.054 -19.956 1.00 83.94 82 LEU A O 1
ATOM 674 N N . LYS A 1 83 ? 5.628 -7.749 -22.032 1.00 82.88 83 LYS A N 1
ATOM 675 C CA . LYS A 1 83 ? 5.105 -9.111 -22.215 1.00 82.88 83 LYS A CA 1
ATOM 676 C C . LYS A 1 83 ? 6.067 -10.047 -22.952 1.00 82.88 83 LYS A C 1
ATOM 678 O O . LYS A 1 83 ? 5.696 -11.207 -23.148 1.00 82.88 83 LYS A O 1
ATOM 683 N N . LYS A 1 84 ? 7.221 -9.556 -23.412 1.00 64.06 84 LYS A N 1
ATOM 684 C CA . LYS A 1 84 ? 8.274 -10.398 -23.998 1.00 64.06 84 LYS A CA 1
ATOM 685 C C . LYS A 1 84 ? 8.969 -11.237 -22.932 1.00 64.06 84 LYS A C 1
ATOM 687 O O . LYS A 1 84 ? 9.376 -12.362 -23.297 1.00 64.06 84 LYS A O 1
#